Protein AF-A0A8D8S6I3-F1 (afdb_monomer)

Secondary structure (DSSP, 8-state):
--------EEE--SS-EEE--SS-EEE--SS-EEE--SS-EEE--SS-EEE--BS-EEE--SS-EEEEEES-EEE--SS-EEEEEES-EEEEESS-EEEEEEEEEEEEESS-EEEEEEEEEEEE---

Foldseek 3Di:
DDDDPPADEDDDDDAEEAEEAEPYEYEEEENYEYEYHYCYEYEYHYCYEYEYEENYEYEYEENYEYEYEECYEYEYYENYEYEYEENYEYEYEYQYEYEYEYAYHYEYEDNYHYDYDDYDDDYDPDD

Radius of gyration: 14.52 Å; Cα contacts (8 Å, |Δi|>4): 393; chains: 1; bounding box: 36×36×37 Å

Sequence (127 aa):
TAINERSHSLVEQDSCKIDTNSNDKINANSDDKINTNGSDKVNANGNDTINANSDDKINANVNDQINANSNDK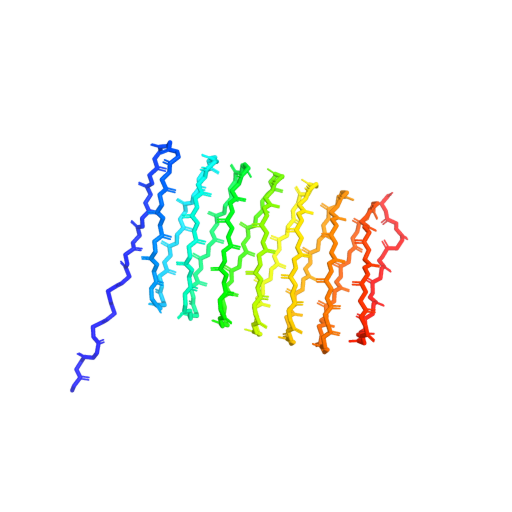IKTNSNDKIKRNSNDKVNANGNDTINANSDDKINTNSNDKVNASSWLITNYPGG

pLDDT: mean 84.16, std 17.81, range [34.66, 98.25]

Mean predicted aligned error: 7.38 Å

Organism: NCBI:txid428564

Nearest PDB structures (foldseek):
  6rib-assembly1_A  TM=2.673E-01  e=4.901E+00  Thermus thermophilus HB8

Solvent-accessible surface area (backbone atoms only — not comparable to full-atom values): 6186 Å² total; per-residue (Å²): 136,85,77,81,84,73,63,53,75,50,76,66,84,74,64,48,79,46,79,51,63,58,57,32,42,40,46,48,40,46,52,26,38,38,38,41,44,29,49,24,37,40,39,41,49,24,55,24,38,38,40,39,45,31,49,24,38,38,39,39,31,40,47,23,37,38,41,39,42,28,50,26,37,39,34,44,43,33,49,22,39,39,39,40,43,30,51,27,39,37,42,40,37,33,52,26,39,38,40,41,43,38,65,30,41,44,38,41,30,74,72,46,45,78,49,66,76,44,68,61,81,46,73,55,94,79,134

Structure (mmCIF, N/CA/C/O backbone):
data_AF-A0A8D8S6I3-F1
#
_entry.id   AF-A0A8D8S6I3-F1
#
loop_
_atom_site.group_PDB
_atom_site.id
_atom_site.type_symbol
_atom_site.label_atom_id
_atom_site.label_alt_id
_atom_site.label_comp_id
_atom_site.label_asym_id
_atom_site.label_entity_id
_atom_site.label_seq_id
_atom_site.pdbx_PDB_ins_code
_atom_site.Cartn_x
_atom_site.Cartn_y
_atom_site.Cartn_z
_atom_site.occupancy
_atom_site.B_iso_or_equiv
_atom_site.auth_seq_id
_atom_site.auth_comp_id
_atom_site.auth_asym_id
_atom_site.auth_atom_id
_atom_site.pdbx_PDB_model_num
ATOM 1 N N . THR A 1 1 ? 18.258 -24.449 13.709 1.00 34.66 1 THR A N 1
ATOM 2 C CA . THR A 1 1 ? 18.030 -23.056 14.133 1.00 34.66 1 THR A CA 1
ATOM 3 C C . THR A 1 1 ? 16.615 -22.682 13.763 1.00 34.66 1 THR A C 1
ATOM 5 O O . THR A 1 1 ? 16.368 -22.348 12.616 1.00 34.66 1 THR A O 1
ATOM 8 N N . ALA A 1 2 ? 15.665 -22.882 14.677 1.00 34.78 2 ALA A N 1
ATOM 9 C CA . ALA A 1 2 ? 14.274 -22.498 14.456 1.00 34.78 2 ALA A CA 1
ATOM 10 C C . ALA A 1 2 ? 14.163 -21.005 14.774 1.00 34.78 2 ALA A C 1
ATOM 12 O O . ALA A 1 2 ? 14.280 -20.615 15.935 1.00 34.78 2 ALA A O 1
ATOM 13 N N . ILE A 1 3 ? 14.050 -20.170 13.742 1.00 40.31 3 ILE A N 1
ATOM 14 C CA . ILE A 1 3 ? 13.761 -18.753 13.936 1.00 40.31 3 ILE A CA 1
ATOM 15 C C . ILE A 1 3 ? 12.262 -18.669 14.208 1.00 40.31 3 ILE A C 1
ATOM 17 O O . ILE A 1 3 ? 11.434 -19.126 13.429 1.00 40.31 3 ILE A O 1
ATOM 21 N N . ASN A 1 4 ? 11.980 -18.184 15.405 1.00 35.19 4 ASN A N 1
ATOM 22 C CA . ASN A 1 4 ? 10.697 -17.990 16.047 1.00 35.19 4 ASN A CA 1
ATOM 23 C C . ASN A 1 4 ? 9.725 -17.186 15.158 1.00 35.19 4 ASN A C 1
ATOM 25 O O . ASN A 1 4 ? 9.801 -15.960 15.129 1.00 35.19 4 ASN A O 1
ATOM 29 N N . GLU A 1 5 ? 8.806 -17.855 14.457 1.00 35.81 5 GLU A N 1
ATOM 30 C CA . GLU A 1 5 ? 7.632 -17.216 13.843 1.00 35.81 5 GLU A CA 1
ATOM 31 C C . GLU A 1 5 ? 6.636 -16.860 14.951 1.00 35.81 5 GLU A C 1
ATOM 33 O O . GLU A 1 5 ? 5.721 -17.616 15.279 1.00 35.81 5 GLU A O 1
ATOM 38 N N . ARG A 1 6 ? 6.846 -15.711 15.592 1.00 41.50 6 ARG A N 1
ATOM 39 C CA . ARG A 1 6 ? 5.914 -15.187 16.586 1.00 41.50 6 ARG A CA 1
ATOM 40 C C . ARG A 1 6 ? 4.939 -14.247 15.886 1.00 41.50 6 ARG A C 1
ATOM 42 O O . ARG A 1 6 ? 5.070 -13.044 16.023 1.00 41.50 6 ARG A O 1
ATOM 49 N N . SER A 1 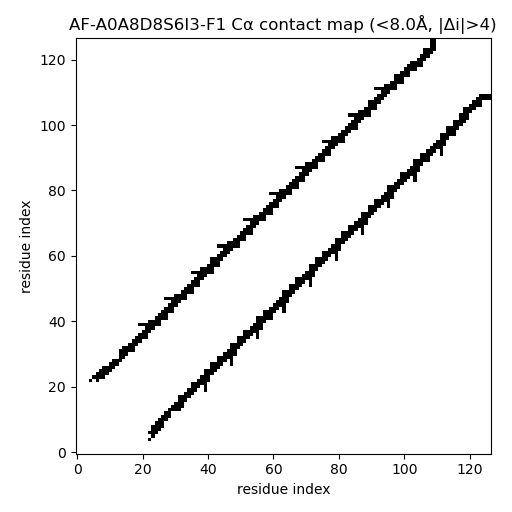7 ? 3.984 -14.799 15.134 1.00 44.50 7 SER A N 1
ATOM 50 C CA . SER A 1 7 ? 2.850 -14.017 14.630 1.00 44.50 7 SER A CA 1
ATOM 51 C C . SER A 1 7 ? 2.038 -13.501 15.818 1.00 44.50 7 SER A C 1
ATOM 53 O O . SER A 1 7 ? 1.301 -14.271 16.440 1.00 44.50 7 SER A O 1
ATOM 55 N N . HIS A 1 8 ? 2.166 -12.220 16.155 1.00 52.09 8 HIS A N 1
ATOM 56 C CA . HIS A 1 8 ? 1.268 -11.589 17.118 1.00 52.09 8 HIS A CA 1
ATOM 57 C C . HIS A 1 8 ? 0.045 -11.080 16.363 1.00 52.09 8 HIS A C 1
ATOM 59 O O . HIS A 1 8 ? 0.118 -10.133 15.590 1.00 52.09 8 HIS A O 1
ATOM 65 N N . SER A 1 9 ? -1.088 -11.756 16.554 1.00 49.00 9 SER A N 1
ATOM 66 C CA . SER A 1 9 ? -2.389 -11.256 16.110 1.00 49.00 9 SER A CA 1
ATOM 67 C C . SER A 1 9 ? -2.884 -10.259 17.152 1.00 49.00 9 SER A C 1
ATOM 69 O O . SER A 1 9 ? -3.464 -10.668 18.157 1.00 49.00 9 SER A O 1
ATOM 71 N N . LEU A 1 10 ? -2.636 -8.971 16.931 1.00 57.66 10 LEU A N 1
ATOM 72 C CA . LEU A 1 10 ? -3.179 -7.902 17.767 1.00 57.66 10 LEU A CA 1
ATOM 73 C C . LEU A 1 10 ? -4.582 -7.559 17.248 1.00 57.66 10 LEU A C 1
ATOM 75 O O . LEU A 1 10 ? -4.747 -7.184 16.087 1.00 57.66 10 LEU A O 1
ATOM 79 N N . VAL A 1 11 ? -5.591 -7.776 18.091 1.00 51.94 11 VAL A N 1
ATOM 80 C CA . VAL A 1 11 ? -6.981 -7.364 17.865 1.00 51.94 11 VAL A CA 1
ATOM 81 C C . VAL A 1 11 ? -7.359 -6.535 19.080 1.00 51.94 11 VAL A C 1
ATOM 83 O O . VAL A 1 11 ? -7.548 -7.103 20.154 1.00 51.94 11 VAL A O 1
ATOM 86 N N . GLU A 1 12 ? -7.444 -5.217 18.934 1.00 54.16 12 GLU A N 1
ATOM 87 C CA . GLU A 1 12 ? -7.879 -4.335 20.020 1.00 54.16 12 GLU A CA 1
ATOM 88 C C . GLU A 1 12 ? -9.020 -3.416 19.574 1.00 54.16 12 GLU A C 1
ATOM 90 O O . GLU A 1 12 ? -9.244 -3.181 18.385 1.00 54.16 12 GLU A O 1
ATOM 95 N N . GLN A 1 13 ? -9.818 -2.993 20.553 1.00 46.62 13 GLN A N 1
ATOM 96 C CA . GLN A 1 13 ? -10.934 -2.075 20.372 1.00 46.62 13 GLN A CA 1
ATOM 97 C C . GLN A 1 13 ? -10.620 -0.788 21.146 1.00 46.62 13 GLN A C 1
ATOM 99 O O . GLN A 1 13 ? -10.346 -0.859 22.342 1.00 46.62 13 GLN A O 1
ATOM 104 N N . ASP A 1 14 ? -10.674 0.334 20.421 1.00 56.84 14 ASP A N 1
ATOM 105 C CA . ASP A 1 14 ? -10.460 1.742 20.801 1.00 56.84 14 ASP A CA 1
ATOM 106 C C . ASP A 1 14 ? -9.002 2.266 20.806 1.00 56.84 14 ASP A C 1
ATOM 108 O O . ASP A 1 14 ? -8.176 1.841 21.611 1.00 56.84 14 ASP A O 1
ATOM 112 N N . SER A 1 15 ? -8.733 3.255 19.926 1.00 64.75 15 SER A N 1
ATOM 113 C CA . SER A 1 15 ? -7.545 4.134 19.819 1.00 64.75 15 SER A CA 1
ATOM 114 C C . SER A 1 15 ? -6.276 3.604 20.503 1.00 64.75 15 SER A C 1
ATOM 116 O O . SER A 1 15 ? -5.877 4.070 21.580 1.00 64.75 15 SER A O 1
ATOM 118 N N . CYS A 1 16 ? -5.584 2.685 19.840 1.00 76.94 16 CYS A N 1
ATOM 119 C CA . CYS A 1 16 ? -4.355 2.067 20.314 1.00 76.94 16 CYS A CA 1
ATOM 120 C C . CYS A 1 16 ? -3.146 2.439 19.438 1.00 76.94 16 CYS A C 1
ATOM 122 O O . CYS A 1 16 ? -3.261 2.858 18.283 1.00 76.94 16 CYS A O 1
ATOM 124 N N . LYS A 1 17 ? -1.944 2.304 20.010 1.00 86.81 17 LYS A N 1
ATOM 125 C CA . LYS A 1 17 ? -0.684 2.371 19.267 1.00 86.81 17 LYS A CA 1
ATOM 126 C C . LYS A 1 17 ? -0.137 0.957 19.091 1.00 86.81 17 LYS A C 1
ATOM 128 O O . LYS A 1 17 ? 0.217 0.309 20.072 1.00 86.81 17 LYS A O 1
ATOM 133 N N . ILE A 1 18 ? -0.010 0.525 17.845 1.00 88.50 18 ILE A N 1
ATOM 134 C CA . ILE A 1 18 ? 0.504 -0.785 17.457 1.00 88.50 18 ILE A CA 1
ATOM 135 C C . ILE A 1 18 ? 1.857 -0.581 16.779 1.00 88.50 18 ILE A C 1
ATOM 137 O O . ILE A 1 18 ? 1.934 0.069 15.742 1.00 88.50 18 ILE A O 1
ATOM 141 N N . ASP A 1 19 ? 2.919 -1.135 17.358 1.00 89.94 19 ASP A N 1
ATOM 142 C CA . ASP A 1 19 ? 4.259 -1.123 16.768 1.00 89.94 19 ASP A CA 1
ATOM 143 C C . ASP A 1 19 ? 4.714 -2.576 16.546 1.00 89.94 19 ASP A C 1
ATOM 145 O O . ASP A 1 19 ? 4.876 -3.331 17.511 1.00 89.94 19 ASP A O 1
ATOM 149 N N . THR A 1 20 ? 4.919 -2.973 15.290 1.00 86.06 20 THR A N 1
ATOM 150 C CA . THR A 1 20 ? 5.381 -4.317 14.906 1.00 86.06 20 THR A CA 1
ATOM 151 C C . THR A 1 20 ? 6.666 -4.261 14.101 1.00 86.06 20 THR A C 1
ATOM 153 O O . THR A 1 20 ? 7.032 -3.234 13.528 1.00 86.06 20 THR A O 1
ATOM 156 N N . ASN A 1 21 ? 7.385 -5.385 14.101 1.00 80.56 21 ASN A N 1
ATOM 157 C CA . ASN A 1 21 ? 8.723 -5.439 13.529 1.00 80.56 21 ASN A CA 1
ATOM 158 C C . ASN A 1 21 ? 8.840 -6.300 12.282 1.00 80.56 21 ASN A C 1
ATOM 160 O O . ASN A 1 21 ? 9.699 -5.952 11.496 1.00 80.56 21 ASN A O 1
ATOM 164 N N . SER A 1 22 ? 8.132 -7.427 12.129 1.00 88.81 22 SER A N 1
ATOM 165 C CA . SER A 1 22 ? 8.082 -8.156 10.852 1.00 88.81 22 SER A CA 1
ATOM 166 C C . SER A 1 22 ? 7.188 -9.398 10.911 1.00 88.81 22 SER A C 1
ATOM 168 O O . SER A 1 22 ? 7.230 -10.150 11.886 1.00 88.81 22 SER A O 1
ATOM 170 N N . ASN A 1 23 ? 6.524 -9.708 9.793 1.00 91.00 23 ASN A N 1
ATOM 171 C CA . ASN A 1 23 ? 5.662 -10.878 9.586 1.00 91.00 23 ASN A CA 1
ATOM 172 C C . ASN A 1 23 ? 4.455 -10.959 10.539 1.00 91.00 23 ASN A C 1
ATOM 174 O O . ASN A 1 23 ? 3.928 -12.049 10.808 1.00 91.00 23 ASN A O 1
ATOM 178 N N . ASP A 1 24 ? 3.992 -9.813 11.017 1.00 89.44 24 ASP A N 1
ATOM 179 C CA . ASP A 1 24 ? 2.843 -9.686 11.895 1.00 89.44 24 ASP A CA 1
ATOM 180 C C . ASP A 1 24 ? 1.536 -9.509 11.112 1.00 89.44 24 ASP A C 1
ATOM 182 O O . ASP A 1 24 ? 1.493 -9.189 9.918 1.00 89.44 24 ASP A O 1
ATOM 186 N N . LYS A 1 25 ? 0.427 -9.794 11.798 1.00 91.50 25 LYS A N 1
ATOM 187 C CA . LYS A 1 25 ? -0.927 -9.566 11.289 1.00 91.50 25 LYS A CA 1
ATOM 188 C C . LYS A 1 25 ? -1.645 -8.641 12.251 1.00 91.50 25 LYS A C 1
ATOM 190 O O . LYS A 1 25 ? -1.880 -9.009 13.399 1.00 91.50 25 LYS A O 1
ATOM 195 N N . ILE A 1 26 ? -2.025 -7.479 11.754 1.00 89.50 26 ILE A N 1
ATOM 196 C CA . ILE A 1 26 ? -2.654 -6.419 12.525 1.00 89.50 26 ILE A CA 1
ATOM 197 C C . ILE A 1 26 ? -4.060 -6.213 11.984 1.00 89.50 26 ILE A C 1
ATOM 199 O O . ILE A 1 26 ? -4.243 -6.025 10.780 1.00 89.50 26 ILE A O 1
ATOM 203 N N . ASN A 1 27 ? -5.040 -6.245 12.881 1.00 90.69 27 ASN A N 1
ATOM 204 C CA . ASN A 1 27 ? -6.391 -5.792 12.596 1.00 90.69 27 ASN A CA 1
ATOM 205 C C . ASN A 1 27 ? -6.687 -4.617 13.530 1.00 90.69 27 ASN A C 1
ATOM 207 O O . ASN A 1 27 ? -6.844 -4.813 14.735 1.00 90.69 27 ASN A O 1
ATOM 211 N N . ALA A 1 28 ? -6.740 -3.429 12.948 1.00 87.19 28 ALA A N 1
ATOM 212 C CA . ALA A 1 28 ? -7.099 -2.182 13.597 1.00 87.19 28 ALA A CA 1
ATOM 213 C C . ALA A 1 28 ? -8.527 -1.786 13.218 1.00 87.19 28 ALA A C 1
ATOM 215 O O . ALA A 1 28 ? -9.066 -2.257 12.208 1.00 87.19 28 ALA A O 1
ATOM 216 N N . ASN A 1 29 ? -9.149 -0.973 14.064 1.00 82.75 29 ASN A N 1
ATOM 217 C CA . ASN A 1 29 ? -10.495 -0.473 13.834 1.00 82.75 29 ASN A CA 1
ATOM 218 C C . ASN A 1 29 ? -10.453 1.029 13.586 1.00 82.75 29 ASN A C 1
ATOM 220 O O . ASN A 1 29 ? -10.166 1.419 12.471 1.00 82.75 29 ASN A O 1
ATOM 224 N N . SER A 1 30 ? -10.801 1.856 14.572 1.00 86.75 30 SER A N 1
ATOM 225 C CA . SER A 1 30 ? -10.926 3.298 14.374 1.00 86.75 30 SER A CA 1
ATOM 226 C C . SER A 1 30 ? -9.958 4.055 15.261 1.00 86.75 30 SER A C 1
ATOM 228 O O . SER A 1 30 ? -9.887 3.816 16.469 1.00 86.75 30 SER A O 1
ATOM 230 N N . ASP A 1 31 ? -9.317 5.042 14.642 1.00 89.88 31 ASP A N 1
ATOM 231 C CA . ASP A 1 31 ? -8.446 6.022 15.283 1.00 89.88 31 ASP A CA 1
ATOM 232 C C . ASP A 1 31 ? -7.164 5.392 15.869 1.00 89.88 31 ASP A C 1
ATOM 234 O O . ASP A 1 31 ? -6.561 5.919 16.809 1.00 89.88 31 ASP A O 1
ATOM 238 N N . ASP A 1 32 ? -6.720 4.275 15.286 1.00 90.12 32 ASP A N 1
ATOM 239 C CA . ASP A 1 32 ? -5.503 3.564 15.657 1.00 90.12 32 ASP A CA 1
ATOM 240 C C . ASP A 1 32 ? -4.259 4.165 14.983 1.00 90.12 32 ASP A C 1
ATOM 242 O O . ASP A 1 32 ? -4.288 4.746 13.894 1.00 90.12 32 ASP A O 1
ATOM 246 N N . LYS A 1 33 ? -3.107 4.010 15.641 1.00 93.25 33 LYS A N 1
ATOM 247 C CA . LYS A 1 33 ? -1.794 4.363 15.083 1.00 93.25 33 LYS A CA 1
ATOM 248 C C . LYS A 1 33 ? -0.950 3.114 14.939 1.00 93.25 33 LYS A C 1
ATOM 250 O O . LYS A 1 33 ? -0.580 2.506 15.938 1.00 93.25 33 LYS A O 1
ATOM 255 N N . ILE A 1 34 ? -0.589 2.781 13.711 1.00 94.25 34 ILE A N 1
ATOM 256 C CA . ILE A 1 34 ? 0.098 1.544 13.361 1.00 94.25 34 ILE A CA 1
ATOM 257 C C . ILE A 1 34 ? 1.453 1.891 12.752 1.00 94.25 34 ILE A C 1
ATOM 259 O O . ILE A 1 34 ? 1.520 2.626 11.769 1.00 94.25 34 ILE A O 1
ATOM 263 N N . ASN A 1 35 ? 2.532 1.357 13.314 1.00 95.62 35 ASN A N 1
ATOM 264 C CA . ASN A 1 35 ? 3.856 1.398 12.707 1.00 95.62 35 ASN A CA 1
ATOM 265 C C . ASN A 1 35 ? 4.319 -0.036 12.441 1.00 95.62 35 ASN A C 1
ATOM 267 O O . ASN A 1 35 ? 4.475 -0.815 13.381 1.00 95.62 35 ASN A O 1
ATOM 271 N N . THR A 1 36 ? 4.550 -0.366 11.175 1.00 92.38 36 THR A N 1
ATOM 272 C CA . THR A 1 36 ? 5.019 -1.683 10.737 1.00 92.38 36 THR A CA 1
ATOM 273 C C . THR A 1 36 ? 6.389 -1.582 10.093 1.00 92.38 36 THR A C 1
ATOM 275 O O . THR A 1 36 ? 6.775 -0.537 9.558 1.00 92.38 36 THR A O 1
ATOM 278 N N . ASN A 1 37 ? 7.157 -2.668 10.171 1.00 91.44 37 ASN A N 1
ATOM 279 C CA . ASN A 1 37 ? 8.513 -2.677 9.643 1.00 91.44 37 ASN A CA 1
ATOM 280 C C . ASN A 1 37 ? 8.922 -3.984 8.962 1.00 91.44 37 ASN A C 1
ATOM 282 O O . ASN A 1 37 ? 9.961 -4.543 9.294 1.00 91.44 37 ASN A O 1
ATOM 286 N N . GLY A 1 38 ? 8.189 -4.447 7.953 1.00 86.94 38 GLY A N 1
ATOM 287 C CA . GLY A 1 38 ? 8.689 -5.527 7.104 1.00 86.94 38 GLY A CA 1
ATOM 288 C C . GLY A 1 38 ? 7.717 -6.680 6.939 1.00 86.94 38 GLY A C 1
ATOM 289 O O . GLY A 1 38 ? 7.579 -7.502 7.842 1.00 86.94 38 GLY A O 1
ATOM 290 N N . SER A 1 39 ? 7.178 -6.874 5.738 1.00 93.69 39 SER A N 1
ATOM 291 C CA . SER A 1 39 ? 6.326 -8.031 5.407 1.00 93.69 39 SER A CA 1
ATOM 292 C C . SER A 1 39 ? 5.095 -8.217 6.314 1.00 93.69 39 SER A C 1
ATOM 294 O O . SER A 1 39 ? 4.536 -9.319 6.386 1.00 93.69 39 SER A O 1
ATOM 296 N N . ASP A 1 40 ? 4.643 -7.157 6.978 1.00 93.75 40 ASP A N 1
ATOM 297 C CA . ASP A 1 40 ? 3.466 -7.164 7.837 1.00 93.75 40 ASP A CA 1
ATOM 298 C C . ASP A 1 40 ? 2.182 -7.118 6.998 1.00 93.75 40 ASP A C 1
ATOM 300 O O . ASP A 1 40 ? 2.148 -6.710 5.832 1.00 93.75 40 ASP A O 1
ATOM 304 N N . LYS A 1 41 ? 1.084 -7.592 7.586 1.00 95.88 41 LYS A N 1
ATOM 305 C CA . LYS A 1 41 ? -0.258 -7.489 7.007 1.00 95.88 41 LYS A CA 1
ATOM 306 C C . LYS A 1 41 ? -1.121 -6.642 7.919 1.00 95.88 41 LYS A C 1
ATOM 308 O O . LYS A 1 41 ? -1.390 -7.054 9.043 1.00 95.88 41 LYS A O 1
ATOM 313 N N . VAL A 1 42 ? -1.602 -5.522 7.406 1.00 95.12 42 VAL A N 1
ATOM 314 C CA . VAL A 1 42 ? -2.434 -4.569 8.135 1.00 95.12 42 VAL A CA 1
ATOM 315 C C . VAL A 1 42 ? -3.809 -4.508 7.487 1.00 95.12 42 VAL A C 1
ATOM 317 O O . VAL A 1 42 ? -3.921 -4.218 6.296 1.00 95.12 42 VAL A O 1
ATOM 320 N N . ASN A 1 43 ? -4.848 -4.774 8.271 1.00 96.00 43 ASN A N 1
ATOM 321 C CA . ASN A 1 43 ? -6.217 -4.400 7.941 1.00 96.00 43 ASN A CA 1
ATOM 322 C C . ASN A 1 43 ? -6.637 -3.277 8.891 1.00 96.00 43 ASN A C 1
ATOM 324 O O . ASN A 1 43 ? -6.623 -3.483 10.102 1.00 96.00 43 ASN A O 1
ATOM 328 N N . ALA A 1 44 ? -6.997 -2.130 8.334 1.00 93.00 44 ALA A N 1
ATOM 329 C CA . ALA A 1 44 ? -7.415 -0.929 9.052 1.00 93.00 44 ALA A CA 1
ATOM 330 C C . ALA A 1 44 ? -8.819 -0.527 8.591 1.00 93.00 44 ALA A C 1
ATOM 332 O O . ALA A 1 44 ? -9.192 -0.798 7.441 1.00 93.00 44 ALA A O 1
ATOM 333 N N . ASN A 1 45 ? -9.630 0.031 9.489 1.00 91.25 45 ASN A N 1
ATOM 334 C CA . ASN A 1 45 ? -11.020 0.350 9.174 1.00 91.25 45 ASN A CA 1
ATOM 335 C C . ASN A 1 45 ? -11.566 1.511 10.009 1.00 91.25 45 ASN A C 1
ATOM 337 O O . ASN A 1 45 ? -12.391 1.315 10.907 1.00 91.25 45 ASN A O 1
ATOM 341 N N . GLY A 1 46 ? -11.182 2.726 9.648 1.00 88.00 46 GLY A N 1
ATOM 342 C CA . GLY A 1 46 ? -11.605 3.934 10.341 1.00 88.00 46 GLY A CA 1
ATOM 343 C C . GLY A 1 46 ? -10.602 5.040 10.076 1.00 88.00 46 GLY A C 1
ATOM 344 O O . GLY A 1 46 ? -9.903 4.998 9.080 1.00 88.00 46 GLY A O 1
ATOM 345 N N . ASN A 1 47 ? -10.509 6.047 10.941 1.00 94.31 47 ASN A N 1
ATOM 346 C CA . ASN A 1 47 ? -9.541 7.128 10.724 1.00 94.31 47 ASN A CA 1
ATOM 347 C C . ASN A 1 47 ? -8.131 6.733 11.215 1.00 94.31 47 ASN A C 1
ATOM 349 O O . ASN A 1 47 ? -7.545 7.440 12.043 1.00 94.31 47 ASN A O 1
ATOM 353 N N . ASP A 1 48 ? -7.584 5.606 10.755 1.00 94.75 48 ASP A N 1
ATOM 354 C CA . ASP A 1 48 ? -6.301 5.115 11.250 1.00 94.75 48 ASP A CA 1
ATOM 355 C C . ASP A 1 48 ? -5.128 5.846 10.592 1.00 94.75 48 ASP A C 1
ATOM 357 O O . ASP A 1 48 ? -5.203 6.434 9.509 1.00 94.75 48 ASP A O 1
ATOM 361 N N . THR A 1 49 ? -3.991 5.829 11.278 1.00 96.94 49 THR A N 1
ATOM 362 C CA . THR A 1 49 ? -2.713 6.286 10.732 1.00 96.94 49 THR A CA 1
ATOM 363 C C . THR A 1 49 ? -1.749 5.117 10.656 1.00 96.94 49 THR A C 1
ATOM 365 O O . THR A 1 49 ? -1.401 4.534 11.679 1.00 96.94 49 THR A O 1
ATOM 368 N N . ILE A 1 50 ? -1.261 4.820 9.456 1.00 97.44 50 ILE A N 1
ATOM 369 C CA . ILE A 1 50 ? -0.408 3.672 9.159 1.00 97.44 50 ILE A CA 1
ATOM 370 C C . ILE A 1 50 ? 0.922 4.175 8.602 1.00 97.44 50 ILE A C 1
ATOM 372 O O . ILE A 1 50 ? 0.956 4.858 7.578 1.00 97.44 50 ILE A O 1
ATOM 376 N N . ASN A 1 51 ? 2.022 3.819 9.259 1.00 97.94 51 ASN A N 1
ATOM 377 C CA . ASN A 1 51 ? 3.371 4.007 8.741 1.00 97.94 51 ASN A CA 1
ATOM 378 C C . ASN A 1 51 ? 3.988 2.635 8.465 1.00 97.94 51 ASN A C 1
ATOM 380 O O . ASN A 1 51 ? 4.250 1.880 9.398 1.00 97.94 51 ASN A O 1
ATOM 384 N N . ALA A 1 52 ? 4.221 2.340 7.192 1.00 96.81 52 ALA A N 1
ATOM 385 C CA . ALA A 1 52 ? 4.813 1.100 6.712 1.00 96.81 52 ALA A CA 1
ATOM 386 C C . ALA A 1 52 ? 6.180 1.362 6.080 1.00 96.81 52 ALA A C 1
ATOM 388 O O . ALA A 1 52 ? 6.412 2.418 5.479 1.00 96.81 52 ALA A O 1
ATOM 389 N N . ASN A 1 53 ? 7.097 0.407 6.236 1.00 94.25 53 ASN A N 1
ATOM 390 C CA . ASN A 1 53 ? 8.474 0.577 5.779 1.00 94.25 53 ASN A CA 1
ATOM 391 C C . ASN A 1 53 ? 8.819 -0.249 4.539 1.00 94.25 53 ASN A C 1
ATOM 393 O O . ASN A 1 53 ? 9.388 0.298 3.592 1.00 94.25 53 ASN A O 1
ATOM 397 N N . SER A 1 54 ? 8.595 -1.562 4.574 1.00 94.81 54 SER A N 1
ATOM 398 C CA . SER A 1 54 ? 9.046 -2.438 3.491 1.00 94.81 54 SER A CA 1
ATOM 399 C C . SER A 1 54 ? 8.167 -3.661 3.331 1.00 94.81 54 SER A C 1
ATOM 401 O O . SER A 1 54 ? 7.947 -4.399 4.286 1.00 94.81 54 SER A O 1
ATOM 403 N N . ASP A 1 55 ? 7.778 -3.955 2.095 1.00 96.88 55 ASP A N 1
ATOM 404 C CA . ASP A 1 55 ? 7.092 -5.196 1.715 1.00 96.88 55 ASP A CA 1
ATOM 405 C C . ASP A 1 55 ? 5.777 -5.466 2.476 1.00 96.88 55 ASP A C 1
ATOM 407 O O . ASP A 1 55 ? 5.269 -6.597 2.481 1.00 96.88 55 ASP A O 1
ATOM 411 N N . ASP A 1 56 ? 5.201 -4.440 3.097 1.00 96.88 56 ASP A N 1
ATOM 412 C CA . ASP A 1 56 ? 3.989 -4.533 3.891 1.00 96.88 56 ASP A CA 1
ATOM 413 C C . ASP A 1 56 ? 2.760 -4.608 2.973 1.00 96.88 56 ASP A C 1
ATOM 415 O O . ASP A 1 56 ? 2.722 -4.133 1.830 1.00 96.88 56 ASP A O 1
ATOM 419 N N . LYS A 1 57 ? 1.712 -5.267 3.465 1.00 98.06 57 LYS A N 1
ATOM 420 C CA . LYS A 1 57 ? 0.419 -5.371 2.785 1.00 98.06 57 LYS A CA 1
ATOM 421 C C . LYS A 1 57 ? -0.631 -4.662 3.611 1.00 98.06 57 LYS A C 1
ATOM 423 O O . LYS A 1 57 ? -0.992 -5.144 4.679 1.00 98.06 57 LYS A O 1
ATOM 428 N N . ILE A 1 58 ? -1.160 -3.578 3.071 1.00 98.06 58 ILE A N 1
ATOM 429 C CA . ILE A 1 58 ? -2.111 -2.704 3.744 1.00 98.06 58 ILE A CA 1
ATOM 430 C C . ILE A 1 58 ? -3.447 -2.785 3.014 1.00 98.06 58 ILE A C 1
ATOM 432 O O . ILE A 1 58 ? -3.516 -2.589 1.799 1.00 98.06 58 ILE A O 1
ATOM 436 N N . ASN A 1 59 ? -4.505 -3.080 3.757 1.00 98.12 59 ASN A N 1
ATOM 437 C CA . ASN A 1 59 ? -5.881 -2.938 3.314 1.00 98.12 59 ASN A CA 1
ATOM 438 C C . ASN A 1 59 ? -6.582 -1.971 4.269 1.00 98.12 59 ASN A C 1
ATOM 440 O O . ASN A 1 59 ? -6.906 -2.342 5.395 1.00 98.12 59 ASN A O 1
ATOM 444 N N . ALA A 1 60 ? -6.757 -0.743 3.808 1.00 96.69 60 ALA A N 1
ATOM 445 C CA . ALA A 1 60 ? -7.397 0.337 4.534 1.00 96.69 60 ALA A CA 1
ATOM 446 C C . ALA A 1 60 ? -8.767 0.624 3.916 1.00 96.69 60 ALA A C 1
ATOM 448 O O . ALA A 1 60 ? -9.033 0.222 2.773 1.00 96.69 60 ALA A O 1
ATOM 449 N N . ASN A 1 61 ? -9.649 1.244 4.689 1.00 93.19 61 ASN A N 1
ATOM 450 C CA . ASN A 1 61 ? -11.022 1.452 4.270 1.00 93.19 61 ASN A CA 1
ATOM 451 C C . ASN A 1 61 ? -11.355 2.938 4.242 1.00 93.19 61 ASN A C 1
ATOM 453 O O . ASN A 1 61 ? -11.353 3.490 3.160 1.00 93.19 61 ASN A O 1
ATOM 457 N N . VAL A 1 62 ? -11.686 3.583 5.362 1.00 95.25 62 VAL A N 1
ATOM 458 C CA . VAL A 1 62 ? -12.398 4.871 5.317 1.00 95.25 62 VAL A CA 1
ATOM 459 C C . VAL A 1 62 ? -11.676 5.959 6.095 1.00 95.25 62 VAL A C 1
ATOM 461 O O . VAL A 1 62 ? -11.752 5.981 7.317 1.00 95.25 62 VAL A O 1
ATOM 464 N N . ASN A 1 63 ? -11.172 6.966 5.379 1.00 96.69 63 ASN A N 1
ATOM 465 C CA . ASN A 1 63 ? -10.466 8.138 5.919 1.00 96.69 63 ASN A CA 1
ATOM 466 C C . ASN A 1 63 ? -9.112 7.810 6.575 1.00 96.69 63 ASN A C 1
ATOM 468 O O . ASN A 1 63 ? -8.633 8.561 7.433 1.00 96.69 63 ASN A O 1
ATOM 472 N N . ASP A 1 64 ? -8.478 6.732 6.139 1.00 97.19 64 ASP A N 1
ATOM 473 C CA . ASP A 1 64 ? -7.178 6.293 6.613 1.00 97.19 64 ASP A CA 1
ATOM 474 C C . ASP A 1 64 ? -6.048 7.177 6.057 1.00 97.19 64 ASP A C 1
ATOM 476 O O . ASP A 1 64 ? -6.091 7.713 4.940 1.00 97.19 64 ASP A O 1
ATOM 480 N N . GLN A 1 65 ? -4.985 7.331 6.845 1.00 98.19 65 GLN A N 1
ATOM 481 C CA . GLN A 1 65 ? -3.748 7.993 6.439 1.00 98.19 65 GLN A CA 1
ATOM 482 C C . GLN A 1 65 ? -2.614 6.983 6.366 1.00 98.19 65 GLN A C 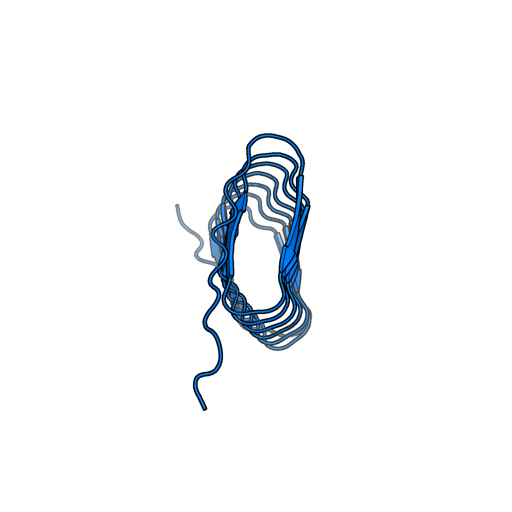1
ATOM 484 O O . GLN A 1 65 ? -2.229 6.400 7.373 1.00 98.19 65 GLN A O 1
ATOM 489 N N . ILE A 1 66 ? -2.028 6.825 5.185 1.00 98.25 66 ILE A N 1
ATOM 490 C CA . ILE A 1 66 ? -0.999 5.823 4.922 1.00 98.25 66 ILE A CA 1
ATOM 491 C C . ILE A 1 66 ? 0.273 6.513 4.445 1.00 98.25 66 ILE A C 1
ATOM 493 O O . ILE A 1 66 ? 0.267 7.208 3.426 1.00 98.25 66 ILE A O 1
ATOM 497 N N . ASN A 1 67 ? 1.374 6.280 5.153 1.00 98.25 67 ASN A N 1
ATOM 498 C CA . ASN A 1 67 ? 2.724 6.572 4.688 1.00 98.25 67 ASN A CA 1
ATOM 499 C C . ASN A 1 67 ? 3.449 5.242 4.467 1.00 98.25 67 ASN A C 1
ATOM 501 O O . ASN A 1 67 ? 3.709 4.519 5.424 1.00 98.25 67 ASN A O 1
ATOM 505 N N . ALA A 1 68 ? 3.766 4.932 3.218 1.00 96.75 68 ALA A N 1
ATOM 506 C CA . ALA A 1 68 ? 4.504 3.738 2.822 1.00 96.75 68 ALA A CA 1
ATOM 507 C C . ALA A 1 68 ? 5.844 4.132 2.192 1.00 96.75 68 ALA A C 1
ATOM 509 O O . ALA A 1 68 ? 5.976 5.208 1.596 1.00 96.75 68 ALA A O 1
ATOM 510 N N . ASN A 1 69 ? 6.856 3.291 2.375 1.00 95.12 69 ASN A N 1
ATOM 511 C CA . ASN A 1 69 ? 8.224 3.624 1.991 1.00 95.12 69 ASN A CA 1
ATOM 512 C C . ASN A 1 69 ? 8.690 2.824 0.777 1.00 95.12 69 ASN A C 1
ATOM 514 O O . ASN A 1 69 ? 9.138 3.430 -0.203 1.00 95.12 69 ASN A O 1
ATOM 518 N N . SER A 1 70 ? 8.662 1.490 0.839 1.00 94.88 70 SER A N 1
ATOM 519 C CA . SER A 1 70 ? 9.157 0.707 -0.288 1.00 94.88 70 SER A CA 1
ATOM 520 C C . SER A 1 70 ? 8.506 -0.650 -0.480 1.00 94.88 70 SER A C 1
ATOM 522 O O . SER A 1 70 ? 8.389 -1.439 0.450 1.00 94.88 70 SER A O 1
ATOM 524 N N . ASN A 1 71 ? 8.212 -0.980 -1.737 1.00 96.38 71 ASN A N 1
ATOM 525 C CA . ASN A 1 71 ? 7.692 -2.289 -2.147 1.00 96.38 71 ASN A CA 1
ATOM 526 C C . ASN A 1 71 ? 6.372 -2.695 -1.461 1.00 96.38 71 ASN A C 1
ATOM 528 O O . ASN A 1 71 ? 5.978 -3.868 -1.497 1.00 96.38 71 ASN A O 1
ATOM 532 N N . ASP A 1 72 ? 5.659 -1.733 -0.887 1.00 97.19 72 ASP A N 1
ATOM 533 C CA . ASP A 1 72 ? 4.422 -1.952 -0.165 1.00 97.19 72 ASP A CA 1
ATOM 534 C C . ASP A 1 72 ? 3.267 -2.168 -1.149 1.00 97.19 72 ASP A C 1
ATOM 536 O O . ASP A 1 72 ? 3.216 -1.650 -2.274 1.00 97.19 72 ASP A O 1
ATOM 540 N N . LYS A 1 73 ? 2.300 -2.983 -0.733 1.00 97.94 73 LYS A N 1
ATOM 541 C CA . LYS A 1 73 ? 1.061 -3.216 -1.479 1.00 97.94 73 LYS A CA 1
ATOM 542 C C . LYS A 1 73 ? -0.093 -2.652 -0.692 1.00 97.94 73 LYS A C 1
ATOM 544 O O . LYS A 1 73 ? -0.407 -3.145 0.385 1.00 97.94 73 LYS A O 1
ATOM 549 N N . ILE A 1 74 ? -0.759 -1.676 -1.278 1.00 97.88 74 ILE A N 1
ATOM 550 C CA . ILE A 1 74 ? -1.768 -0.882 -0.603 1.00 97.88 74 ILE A CA 1
ATOM 551 C C . ILE A 1 74 ? -3.076 -0.984 -1.378 1.00 97.88 74 ILE A C 1
ATOM 553 O O . ILE A 1 74 ? -3.121 -0.800 -2.598 1.00 97.88 74 ILE A O 1
ATOM 557 N N . LYS A 1 75 ? -4.145 -1.287 -0.653 1.00 98.06 75 LYS A N 1
ATOM 558 C CA . LYS A 1 75 ? -5.515 -1.204 -1.134 1.00 98.06 75 LYS A CA 1
ATOM 559 C C . LYS A 1 75 ? -6.294 -0.278 -0.207 1.00 98.06 75 LYS A C 1
ATOM 561 O O . LYS A 1 75 ? -6.241 -0.477 1.002 1.00 98.06 75 LYS A O 1
ATOM 566 N N . THR A 1 76 ? -6.977 0.702 -0.782 1.00 96.06 76 THR A N 1
ATOM 567 C CA . THR A 1 76 ? -7.750 1.728 -0.062 1.00 96.06 76 THR A CA 1
ATOM 568 C C . THR A 1 76 ? -9.169 1.809 -0.592 1.00 96.06 76 THR A C 1
ATOM 570 O O . THR A 1 76 ? -9.440 1.314 -1.698 1.00 96.06 76 THR A O 1
ATOM 573 N N . ASN A 1 77 ? -10.082 2.388 0.191 1.00 93.75 77 ASN A N 1
ATOM 574 C CA . ASN A 1 77 ? -11.471 2.514 -0.233 1.00 93.75 77 ASN A CA 1
ATOM 575 C C . ASN A 1 77 ? -12.237 3.693 0.390 1.00 93.75 77 ASN A C 1
ATOM 577 O O . ASN A 1 77 ? -13.079 3.489 1.258 1.00 93.75 77 ASN A O 1
ATOM 581 N N . SER A 1 78 ? -12.135 4.869 -0.227 1.00 93.69 78 SER A N 1
ATOM 582 C CA . SER A 1 78 ? -12.918 6.080 0.053 1.00 93.69 78 SER A CA 1
ATOM 583 C C . SER A 1 78 ? -12.269 7.044 1.039 1.00 93.69 78 SER A C 1
ATOM 585 O O . SER A 1 78 ? -12.412 6.934 2.253 1.00 93.69 78 SER A O 1
ATOM 587 N N . ASN A 1 79 ? -11.801 8.153 0.466 1.00 96.38 79 ASN A N 1
ATOM 588 C CA . ASN A 1 79 ? -11.307 9.345 1.156 1.00 96.38 79 ASN A CA 1
ATOM 589 C C . ASN A 1 79 ? -9.986 9.114 1.907 1.00 96.38 79 ASN A C 1
ATOM 591 O O . ASN A 1 79 ? -9.642 9.893 2.802 1.00 96.38 79 ASN A O 1
ATOM 595 N N . ASP A 1 80 ? -9.226 8.099 1.509 1.00 97.31 80 ASP A N 1
ATOM 596 C CA . ASP A 1 80 ? -7.937 7.793 2.110 1.00 97.31 80 ASP A CA 1
ATOM 597 C C . ASP A 1 80 ? -6.849 8.721 1.565 1.00 97.31 80 ASP A C 1
ATOM 599 O O . ASP A 1 80 ? -6.896 9.223 0.434 1.00 97.31 80 ASP A O 1
ATOM 603 N N . LYS A 1 81 ? -5.832 8.970 2.388 1.00 97.88 81 LYS A N 1
ATOM 604 C CA . LYS A 1 81 ? -4.657 9.759 2.007 1.00 97.88 81 LYS A CA 1
ATOM 605 C C . LYS A 1 81 ? -3.434 8.873 2.007 1.00 97.88 81 LYS A C 1
ATOM 607 O O . LYS A 1 81 ? -3.036 8.358 3.044 1.00 97.88 81 LYS A O 1
ATOM 612 N N . ILE A 1 82 ? -2.790 8.776 0.855 1.00 97.25 82 ILE A N 1
ATOM 613 C CA . ILE A 1 82 ? -1.685 7.854 0.629 1.00 97.25 82 ILE A CA 1
ATOM 614 C C . ILE A 1 82 ? -0.454 8.655 0.219 1.00 97.25 82 ILE A C 1
ATOM 616 O O . ILE A 1 82 ? -0.481 9.397 -0.765 1.00 97.25 82 ILE A O 1
ATOM 620 N N . LYS A 1 83 ? 0.641 8.499 0.959 1.00 97.06 83 LYS A N 1
ATOM 621 C CA . LYS A 1 83 ? 1.969 9.000 0.596 1.00 97.06 83 LYS A CA 1
ATOM 622 C C . LYS A 1 83 ? 2.925 7.835 0.456 1.00 97.06 83 LYS A C 1
ATOM 624 O O . LYS A 1 83 ? 2.982 6.977 1.332 1.00 97.06 83 LYS A O 1
ATOM 629 N N . ARG A 1 84 ? 3.663 7.823 -0.648 1.00 93.81 84 ARG A N 1
ATOM 630 C CA . ARG A 1 84 ? 4.557 6.727 -1.014 1.00 93.81 84 ARG A CA 1
ATOM 631 C C . ARG A 1 84 ? 5.874 7.224 -1.552 1.00 93.81 84 ARG A C 1
ATOM 633 O O . ARG A 1 84 ? 5.937 8.308 -2.144 1.00 93.81 84 ARG A O 1
ATOM 640 N N . ASN A 1 85 ? 6.907 6.417 -1.348 1.00 91.12 85 ASN A N 1
ATOM 641 C CA . ASN A 1 85 ? 8.252 6.742 -1.785 1.00 91.12 85 ASN A CA 1
ATOM 642 C C . ASN A 1 85 ? 8.678 5.936 -3.011 1.00 91.12 85 ASN A C 1
ATOM 644 O O . ASN A 1 85 ? 9.029 6.560 -4.017 1.00 91.12 85 ASN A O 1
ATOM 648 N N . SER A 1 86 ? 8.699 4.600 -2.957 1.00 91.88 86 SER A N 1
ATOM 649 C CA . SER A 1 86 ? 9.243 3.846 -4.090 1.00 91.88 86 SER A CA 1
ATOM 650 C C . SER A 1 86 ? 8.725 2.429 -4.291 1.00 91.88 86 SER A C 1
ATOM 652 O O . SER A 1 86 ? 8.661 1.644 -3.355 1.00 91.88 86 SER A O 1
ATOM 654 N N . ASN A 1 87 ? 8.524 2.037 -5.552 1.00 93.19 87 ASN A N 1
ATOM 655 C CA . ASN A 1 87 ? 8.180 0.665 -5.956 1.00 93.19 87 ASN A CA 1
ATOM 656 C C . ASN A 1 87 ? 6.886 0.110 -5.331 1.00 93.19 87 ASN A C 1
ATOM 658 O O . ASN A 1 87 ? 6.650 -1.105 -5.332 1.00 93.19 87 ASN A O 1
ATOM 662 N N . ASP A 1 88 ? 6.019 0.983 -4.840 1.00 94.25 88 ASP A N 1
ATOM 663 C CA . ASP A 1 88 ? 4.786 0.604 -4.182 1.00 94.25 88 ASP A CA 1
ATOM 664 C C . ASP A 1 88 ? 3.676 0.361 -5.204 1.00 94.25 88 ASP A C 1
ATOM 666 O O . ASP A 1 88 ? 3.567 1.001 -6.258 1.00 94.25 88 ASP A O 1
ATOM 670 N N . LYS A 1 89 ? 2.765 -0.546 -4.863 1.00 95.00 89 LYS A N 1
ATOM 671 C CA . LYS A 1 89 ? 1.572 -0.830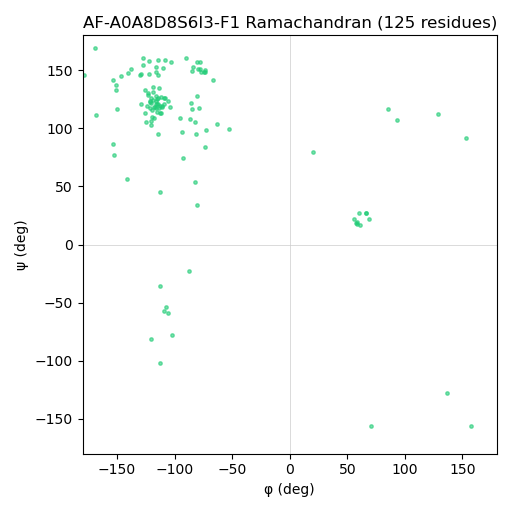 -5.663 1.00 95.00 89 LYS A CA 1
ATOM 672 C C . LYS A 1 89 ? 0.344 -0.354 -4.915 1.00 95.00 89 LYS A C 1
ATOM 674 O O . LYS A 1 89 ? 0.054 -0.878 -3.847 1.00 95.00 89 LYS A O 1
ATOM 679 N N . VAL A 1 90 ? -0.397 0.577 -5.502 1.00 94.25 90 VAL A N 1
ATOM 680 C CA . VAL A 1 90 ? -1.674 1.052 -4.968 1.00 94.25 90 VAL A CA 1
ATOM 681 C C . VAL A 1 90 ? -2.813 0.656 -5.888 1.00 94.25 90 VAL A C 1
ATOM 683 O O . VAL A 1 90 ? -2.735 0.828 -7.105 1.00 94.25 90 VAL A O 1
ATOM 686 N N . ASN A 1 91 ? -3.875 0.146 -5.276 1.00 95.25 91 ASN A N 1
ATOM 687 C CA . ASN A 1 91 ? -5.195 0.070 -5.874 1.00 95.25 91 ASN A CA 1
ATOM 688 C C . ASN A 1 91 ? -6.165 0.867 -5.000 1.00 95.25 91 ASN A C 1
ATOM 690 O O . ASN A 1 91 ? -6.502 0.417 -3.905 1.00 95.25 91 ASN A O 1
ATOM 694 N N . ALA A 1 92 ? -6.564 2.034 -5.484 1.00 92.44 92 ALA A N 1
ATOM 695 C CA . ALA A 1 92 ? -7.444 2.955 -4.785 1.00 92.44 92 ALA A CA 1
ATOM 696 C C . ALA A 1 92 ? -8.816 3.011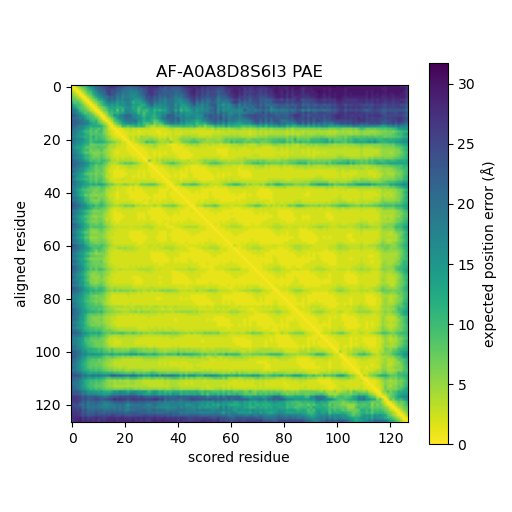 -5.454 1.00 92.44 92 ALA A C 1
ATOM 698 O O . ALA A 1 92 ? -8.959 2.737 -6.652 1.00 92.44 92 ALA A O 1
ATOM 699 N N . ASN A 1 93 ? -9.830 3.309 -4.653 1.00 92.56 93 ASN A N 1
ATOM 700 C CA . ASN A 1 93 ? -11.194 3.427 -5.126 1.00 92.56 93 ASN A CA 1
ATOM 701 C C . ASN A 1 93 ? -11.961 4.427 -4.267 1.00 92.56 93 ASN A C 1
ATOM 703 O O . ASN A 1 93 ? -12.235 4.151 -3.101 1.00 92.56 93 ASN A O 1
ATOM 707 N N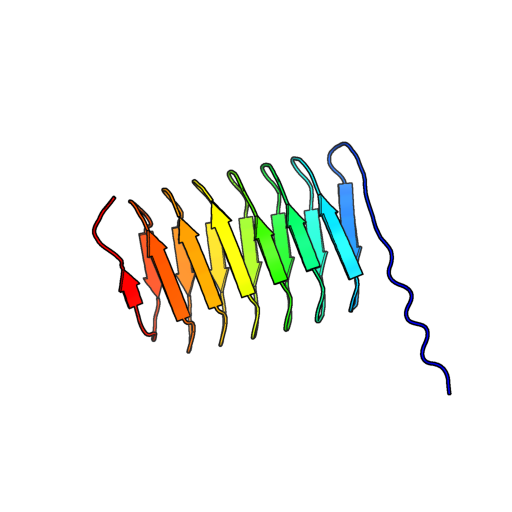 . GLY A 1 94 ? -12.400 5.529 -4.869 1.00 89.19 94 GLY A N 1
ATOM 708 C CA . GLY A 1 94 ? -13.270 6.496 -4.206 1.00 89.19 94 GLY A CA 1
ATOM 709 C C . GLY A 1 94 ? -12.845 7.934 -4.465 1.00 89.19 94 GLY A C 1
ATOM 710 O O . GLY A 1 94 ? -12.765 8.359 -5.614 1.00 89.19 94 GLY A O 1
ATOM 711 N N . ASN A 1 95 ? -12.684 8.714 -3.393 1.00 94.12 95 ASN A N 1
ATOM 712 C CA . ASN A 1 95 ? -12.137 10.074 -3.451 1.00 94.12 95 ASN A CA 1
ATOM 713 C C . ASN A 1 95 ? -10.773 10.125 -2.741 1.00 94.12 95 ASN A C 1
ATOM 715 O O . ASN A 1 95 ? -10.519 11.006 -1.914 1.00 94.12 95 ASN A O 1
ATOM 719 N N . ASP A 1 96 ? -9.916 9.151 -3.019 1.00 95.00 96 ASP A N 1
ATOM 720 C CA . ASP A 1 96 ? -8.613 9.019 -2.385 1.00 95.00 96 ASP A CA 1
ATOM 721 C C . ASP A 1 96 ? -7.646 10.080 -2.928 1.00 95.00 96 ASP A C 1
ATOM 723 O O . ASP A 1 96 ? -7.736 10.552 -4.066 1.00 95.00 96 ASP A O 1
ATOM 727 N N . THR A 1 97 ? -6.698 10.496 -2.095 1.00 95.81 97 THR A N 1
ATOM 728 C CA . THR A 1 97 ? -5.616 11.401 -2.492 1.00 95.81 97 THR A CA 1
ATOM 729 C C . THR A 1 97 ? -4.288 10.678 -2.388 1.00 95.81 97 THR A C 1
ATOM 731 O O . THR A 1 97 ? -3.887 10.255 -1.306 1.00 95.81 97 THR A O 1
ATOM 734 N N . ILE A 1 98 ? -3.577 10.587 -3.505 1.00 94.75 98 ILE A N 1
ATOM 735 C CA . ILE A 1 98 ? -2.390 9.751 -3.646 1.00 94.75 98 ILE A CA 1
ATOM 736 C C . ILE A 1 98 ? -1.219 10.615 -4.096 1.00 94.75 98 ILE A C 1
ATOM 738 O O . ILE A 1 98 ? -1.241 11.196 -5.181 1.00 94.75 98 ILE A O 1
ATOM 742 N N . ASN A 1 99 ? -0.177 10.659 -3.272 1.00 94.38 99 ASN A N 1
ATOM 743 C CA . ASN A 1 99 ? 1.104 11.270 -3.596 1.00 94.38 99 ASN A CA 1
ATOM 744 C C . ASN A 1 99 ? 2.167 10.181 -3.710 1.00 94.38 99 ASN A C 1
ATOM 746 O O . ASN A 1 99 ? 2.336 9.382 -2.786 1.00 94.38 99 ASN A O 1
ATOM 750 N N . ALA A 1 100 ? 2.889 10.160 -4.824 1.00 89.50 100 ALA A N 1
ATOM 751 C CA . ALA A 1 100 ? 3.900 9.142 -5.079 1.00 89.50 100 ALA A CA 1
ATOM 75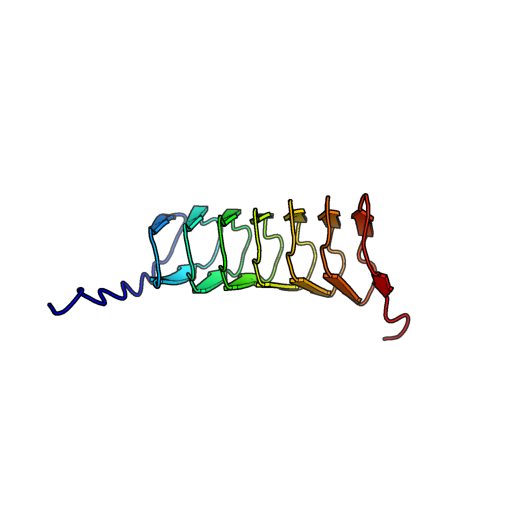2 C C . ALA A 1 100 ? 5.153 9.701 -5.757 1.00 89.50 100 ALA A C 1
ATOM 754 O O . ALA A 1 100 ? 5.095 10.657 -6.535 1.00 89.50 100 ALA A O 1
ATOM 755 N N . ASN A 1 101 ? 6.300 9.102 -5.449 1.00 84.75 101 ASN A N 1
ATOM 756 C CA . ASN A 1 101 ? 7.594 9.598 -5.906 1.00 84.75 101 ASN A CA 1
ATOM 757 C C . ASN A 1 101 ? 8.135 8.781 -7.092 1.00 84.75 101 ASN A C 1
ATOM 759 O O . ASN A 1 101 ? 8.035 9.270 -8.220 1.00 84.75 101 ASN A O 1
ATOM 763 N N . SER A 1 102 ? 8.692 7.581 -6.871 1.00 85.75 102 SER A N 1
ATOM 764 C CA . SER A 1 102 ? 9.438 6.829 -7.901 1.00 85.75 102 SER A CA 1
ATOM 765 C C . SER A 1 102 ? 8.916 5.411 -8.120 1.00 85.75 102 SER A C 1
ATOM 767 O O . SER A 1 102 ? 8.770 4.651 -7.175 1.00 85.75 102 SER A O 1
ATOM 769 N N . ASP A 1 103 ? 8.719 5.011 -9.377 1.00 86.81 103 ASP A N 1
ATOM 770 C CA . ASP A 1 103 ? 8.506 3.606 -9.782 1.00 86.81 103 ASP A CA 1
ATOM 771 C C . ASP A 1 103 ? 7.268 2.921 -9.178 1.00 86.81 103 ASP A C 1
ATOM 773 O O . ASP A 1 103 ? 7.102 1.698 -9.240 1.00 86.81 103 ASP A O 1
ATOM 777 N N . ASP A 1 104 ? 6.349 3.719 -8.645 1.00 88.94 104 ASP A N 1
ATOM 778 C CA . ASP A 1 104 ? 5.090 3.229 -8.118 1.00 88.94 104 ASP A CA 1
ATOM 779 C C . ASP A 1 104 ? 4.147 2.822 -9.253 1.00 88.94 104 ASP A C 1
ATOM 781 O O . ASP A 1 104 ? 4.104 3.414 -10.335 1.00 88.94 104 ASP A O 1
ATOM 785 N N . LYS A 1 105 ? 3.314 1.820 -8.986 1.00 90.94 105 LYS A N 1
ATOM 786 C CA . LYS A 1 105 ? 2.175 1.477 -9.842 1.00 90.94 105 LYS A CA 1
ATOM 787 C C . LYS A 1 105 ? 0.908 1.878 -9.119 1.00 90.94 105 LYS A C 1
ATOM 789 O O . LYS A 1 105 ? 0.705 1.470 -7.977 1.00 90.94 105 LYS A O 1
ATOM 794 N N . ILE A 1 106 ? 0.070 2.674 -9.769 1.00 91.31 106 ILE A N 1
ATOM 795 C CA . ILE A 1 106 ? -1.164 3.184 -9.165 1.00 91.31 106 ILE A CA 1
ATOM 796 C C . ILE A 1 106 ? -2.291 2.888 -10.129 1.00 91.31 106 ILE A C 1
ATOM 798 O O . ILE A 1 106 ? -2.270 3.305 -11.289 1.00 91.31 106 ILE A O 1
ATOM 802 N N . ASN A 1 107 ? -3.247 2.132 -9.621 1.00 91.31 107 ASN A N 1
ATOM 803 C CA . ASN A 1 107 ? -4.528 1.930 -10.246 1.00 91.31 107 ASN A CA 1
ATOM 804 C C . ASN A 1 107 ? -5.560 2.660 -9.400 1.00 91.31 107 ASN A C 1
ATOM 806 O O . ASN A 1 107 ? -5.611 2.448 -8.188 1.00 91.31 107 ASN A O 1
ATOM 810 N N . THR A 1 108 ? -6.340 3.522 -10.029 1.00 88.44 108 THR A N 1
ATOM 811 C CA . THR A 1 108 ? -7.371 4.296 -9.347 1.00 88.44 108 THR A CA 1
ATOM 812 C C . THR A 1 108 ? -8.686 4.187 -10.090 1.00 88.44 108 THR A C 1
ATOM 814 O O . THR A 1 108 ? -8.726 4.108 -11.326 1.00 88.44 108 THR A O 1
ATOM 817 N N . ASN A 1 109 ? -9.762 4.203 -9.313 1.00 84.69 109 ASN A N 1
ATOM 818 C CA . ASN A 1 109 ? -11.129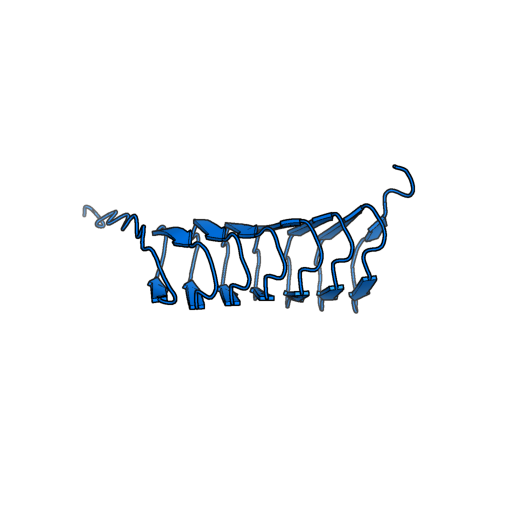 4.182 -9.797 1.00 84.69 109 ASN A CA 1
ATOM 819 C C . ASN A 1 109 ? -11.900 5.324 -9.129 1.00 84.69 109 ASN A C 1
ATOM 821 O O . ASN A 1 109 ? -11.712 5.600 -7.949 1.00 84.69 109 ASN A O 1
ATOM 825 N N . SER A 1 110 ? -12.854 5.916 -9.849 1.00 80.69 110 SER A N 1
ATOM 826 C CA . SER A 1 110 ? -13.658 7.049 -9.358 1.00 80.69 110 SER A CA 1
ATOM 827 C C . SER A 1 110 ? -12.845 8.358 -9.233 1.00 80.69 110 SER A C 1
ATOM 829 O O . SER A 1 110 ? -11.891 8.561 -9.983 1.00 80.69 110 SER A O 1
ATOM 831 N N . ASN A 1 111 ? -13.258 9.303 -8.380 1.00 87.19 111 ASN A N 1
ATOM 832 C CA . ASN A 1 111 ? -12.739 10.681 -8.309 1.00 87.19 111 ASN A CA 1
ATOM 833 C C . ASN A 1 111 ? -11.412 10.811 -7.529 1.00 87.19 111 ASN A C 1
ATOM 835 O O . ASN A 1 111 ? -11.172 11.824 -6.859 1.00 87.19 111 ASN A O 1
ATOM 839 N N . ASP A 1 112 ? -10.548 9.804 -7.617 1.00 89.69 112 ASP A N 1
ATOM 840 C CA . ASP A 1 112 ? -9.245 9.810 -6.964 1.00 89.69 112 ASP A CA 1
ATOM 841 C C . ASP A 1 112 ? -8.335 10.886 -7.571 1.00 89.69 112 ASP A C 1
ATOM 843 O O . ASP A 1 112 ? -8.290 11.119 -8.784 1.00 89.69 112 ASP A O 1
ATOM 847 N N . LYS A 1 113 ? -7.555 11.538 -6.712 1.00 91.31 113 LYS A N 1
ATOM 848 C CA . LYS A 1 113 ? -6.547 12.519 -7.114 1.00 91.31 113 LYS A CA 1
ATOM 849 C C . LYS A 1 113 ? -5.173 11.905 -6.979 1.00 91.31 113 LYS A C 1
ATOM 851 O O . LYS A 1 113 ? -4.778 11.520 -5.881 1.00 91.31 113 LYS A O 1
ATOM 856 N N . VAL A 1 114 ? -4.414 11.902 -8.071 1.00 90.38 114 VAL A N 1
ATOM 857 C CA . VAL A 1 114 ? -3.047 11.383 -8.066 1.00 90.38 114 VAL A CA 1
ATOM 858 C C . VAL A 1 114 ? -2.052 12.454 -8.481 1.00 90.38 114 VAL A C 1
ATOM 860 O O . VAL A 1 114 ? -2.172 13.048 -9.551 1.00 90.38 114 VAL A O 1
ATOM 863 N N . ASN A 1 115 ? -1.052 12.674 -7.634 1.00 90.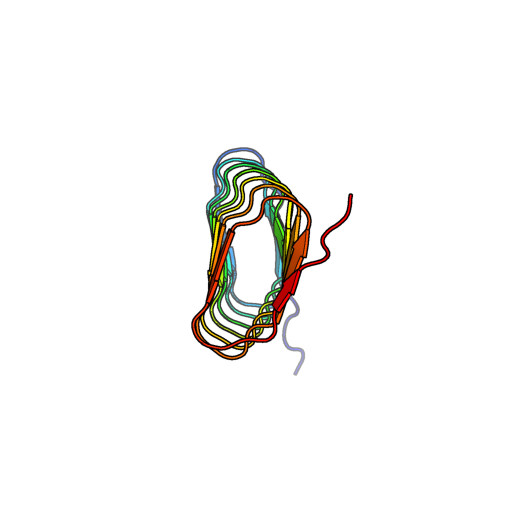38 115 ASN A N 1
ATOM 864 C CA . ASN A 1 115 ? 0.115 13.488 -7.928 1.00 90.38 115 ASN A CA 1
ATOM 865 C C . ASN A 1 115 ? 1.356 12.609 -7.814 1.00 90.38 115 ASN A C 1
ATOM 867 O O . ASN A 1 115 ? 1.717 12.191 -6.712 1.00 90.38 115 ASN A O 1
ATOM 871 N N . ALA A 1 116 ? 2.003 12.308 -8.937 1.00 81.06 116 ALA A N 1
ATOM 872 C CA . ALA A 1 116 ? 3.211 11.509 -8.870 1.00 81.06 116 ALA A CA 1
ATOM 873 C C . ALA A 1 116 ? 4.267 11.845 -9.917 1.00 81.06 116 ALA A C 1
ATOM 875 O O . ALA A 1 116 ? 3.960 12.241 -11.042 1.00 81.06 116 ALA A O 1
ATOM 876 N N . SER A 1 117 ? 5.517 11.711 -9.471 1.00 74.44 117 SER A N 1
ATOM 877 C CA . SER A 1 117 ? 6.693 12.339 -10.078 1.00 74.44 117 SER A CA 1
ATOM 878 C C . SER A 1 117 ? 7.324 11.502 -11.200 1.00 74.44 117 SER A C 1
ATOM 880 O O . SER A 1 117 ? 7.983 12.063 -12.070 1.00 74.44 117 SER A O 1
ATOM 882 N N . SER A 1 118 ? 7.103 10.181 -11.222 1.00 58.97 118 SER A N 1
ATOM 883 C CA . SER A 1 118 ? 7.470 9.277 -12.327 1.00 58.97 118 SER A CA 1
ATOM 884 C C . SER A 1 118 ? 6.806 7.907 -12.135 1.00 58.97 118 SER A C 1
ATOM 886 O O . SER A 1 118 ? 7.139 7.206 -11.181 1.00 58.97 118 SER A O 1
ATOM 888 N N . TRP A 1 119 ? 5.836 7.530 -12.981 1.00 63.06 119 TRP A N 1
ATOM 889 C CA . TRP A 1 119 ? 5.064 6.287 -12.807 1.00 63.06 119 TRP A CA 1
ATOM 890 C C . TRP A 1 119 ? 4.198 5.915 -14.027 1.00 63.06 119 TRP A C 1
ATOM 892 O O . TRP A 1 119 ? 4.003 6.713 -14.944 1.00 63.06 119 TRP A O 1
ATOM 902 N N . LEU A 1 120 ? 3.648 4.692 -14.016 1.00 61.41 120 LEU A N 1
ATOM 903 C CA . LEU A 1 120 ? 2.604 4.230 -14.940 1.00 61.41 120 LEU A CA 1
ATOM 904 C C . LEU A 1 120 ? 1.220 4.399 -14.306 1.00 61.41 120 LEU A C 1
ATOM 906 O O . LEU A 1 120 ? 0.862 3.637 -13.404 1.00 61.41 120 LEU A O 1
ATOM 910 N N . ILE A 1 121 ? 0.447 5.360 -14.822 1.00 66.94 121 ILE A N 1
ATOM 911 C CA . ILE A 1 121 ? -0.958 5.568 -14.459 1.00 66.94 121 ILE A CA 1
ATOM 912 C C . ILE A 1 121 ? -1.872 4.694 -15.280 1.00 66.94 121 ILE A C 1
ATOM 914 O O . ILE A 1 121 ? -1.940 4.852 -16.498 1.00 66.94 121 ILE A O 1
ATOM 918 N N . THR A 1 122 ? -2.653 3.851 -14.615 1.00 65.94 122 THR A N 1
ATOM 919 C CA . THR A 1 122 ? -3.869 3.308 -15.213 1.00 65.94 122 THR A CA 1
ATOM 920 C C . THR A 1 122 ? -5.059 3.841 -14.435 1.00 65.94 122 THR A C 1
ATOM 922 O O . THR A 1 122 ? -5.430 3.292 -13.406 1.00 65.94 122 THR A O 1
ATOM 925 N N . ASN A 1 123 ? -5.641 4.933 -14.927 1.00 61.12 123 ASN A N 1
ATOM 926 C CA . ASN A 1 123 ? -6.978 5.338 -14.514 1.00 61.12 123 ASN A CA 1
ATOM 927 C C . ASN A 1 123 ? -7.952 4.482 -15.325 1.00 61.12 123 ASN A C 1
ATOM 929 O O . ASN A 1 123 ? -7.838 4.456 -16.554 1.00 61.12 123 ASN A O 1
ATOM 933 N N . TYR A 1 124 ? -8.897 3.804 -14.678 1.00 57.25 124 TYR A N 1
ATOM 934 C CA . TYR A 1 124 ? -10.049 3.231 -15.376 1.00 57.25 124 TYR A CA 1
ATOM 935 C C . TYR A 1 124 ? -11.204 4.239 -15.312 1.00 57.25 124 TYR A C 1
ATOM 937 O O . TYR A 1 124 ? -11.911 4.299 -14.305 1.00 57.25 124 TYR A O 1
ATOM 945 N N . PRO A 1 125 ? -11.410 5.070 -16.354 1.00 44.78 125 PRO A N 1
ATOM 946 C CA . PRO A 1 125 ? -12.572 5.941 -16.410 1.00 44.78 125 PRO A CA 1
ATOM 947 C C . PRO A 1 125 ? -13.807 5.081 -16.699 1.00 44.78 125 PRO A C 1
ATOM 949 O O . PRO A 1 125 ? -14.055 4.718 -17.846 1.00 44.78 125 PRO A O 1
ATOM 952 N N . GLY A 1 126 ? -14.572 4.726 -15.668 1.00 43.91 126 GLY A N 1
ATOM 953 C CA . GLY A 1 126 ? -15.874 4.089 -15.869 1.00 43.91 126 GLY A CA 1
ATOM 954 C C . GLY A 1 126 ? -16.328 3.186 -14.733 1.00 43.91 126 GLY A C 1
ATOM 955 O O . GLY A 1 126 ? -16.079 1.981 -14.761 1.00 43.91 126 GLY A O 1
ATOM 956 N N . GLY A 1 127 ? -17.062 3.786 -13.799 1.00 40.62 127 GLY A N 1
ATOM 957 C CA . GLY A 1 127 ? -18.219 3.193 -13.133 1.00 40.62 127 GLY A CA 1
ATOM 958 C C . GLY A 1 127 ? -19.407 4.107 -13.387 1.00 40.62 127 GLY A C 1
ATOM 959 O O . GLY A 1 127 ? -19.215 5.330 -13.202 1.00 40.62 127 GLY A O 1
#